Protein AF-A0A522N256-F1 (afdb_monomer_lite)

Foldseek 3Di:
DDDDPVCPPVCVVVVVLVVVVVVCVVVVPPDDDDKDWPDDVSVVVSCVVSPDDDDDKDFQPDDDPNDGIIID

Sequence (72 aa):
MYVAESSRRTGIARTLYASLSHLLAKQRYYRAYAGITLPNEASVALHGAVGFEPVGVYRGVAFKLDRWCDVS

Secondary structure (DSSP, 8-state):
----GGGTTSSHHHHHHHHHHHHHHHTT--------EES-HHHHHHHHHTT------EEEEEEETTEEEEE-

pLDDT: mean 96.24, std 2.04, range [87.62, 98.56]

Radius of gyration: 13.83 Å; chains: 1; 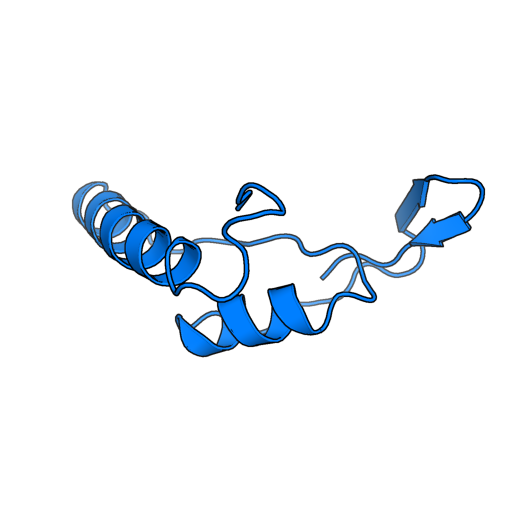bounding box: 26×31×33 Å

Structure (mmCIF, N/CA/C/O backbone):
data_AF-A0A522N256-F1
#
_entry.id   AF-A0A522N256-F1
#
loop_
_atom_site.group_PDB
_atom_site.id
_atom_site.type_symbol
_atom_site.label_atom_id
_atom_site.label_alt_id
_atom_site.label_comp_id
_atom_site.label_asym_id
_atom_site.label_entity_id
_atom_site.label_seq_id
_atom_site.pdbx_PDB_ins_code
_atom_site.Cartn_x
_atom_site.Cartn_y
_atom_site.Cartn_z
_atom_site.occupancy
_atom_site.B_iso_or_equiv
_atom_site.auth_seq_id
_atom_site.auth_comp_id
_atom_site.auth_asym_id
_atom_site.auth_atom_id
_atom_site.pdbx_PDB_model_num
ATOM 1 N N . MET A 1 1 ? -2.648 0.728 -3.582 1.00 89.56 1 MET A N 1
ATOM 2 C CA . MET A 1 1 ? -3.433 1.933 -3.942 1.00 89.56 1 MET A CA 1
ATOM 3 C C . MET A 1 1 ? -3.059 2.378 -5.347 1.00 89.56 1 MET A C 1
ATOM 5 O O . MET A 1 1 ? -1.876 2.352 -5.660 1.00 89.56 1 MET A O 1
ATOM 9 N N . TYR A 1 2 ? -4.027 2.769 -6.179 1.00 93.38 2 TYR A N 1
ATOM 10 C CA . TYR A 1 2 ? -3.773 3.219 -7.551 1.00 93.38 2 TYR A CA 1
ATOM 11 C C . TYR A 1 2 ? -4.029 4.717 -7.689 1.00 93.38 2 TYR A C 1
ATOM 13 O O . TYR A 1 2 ? -4.999 5.240 -7.149 1.00 93.38 2 TYR A O 1
ATOM 21 N N . VAL A 1 3 ? -3.149 5.390 -8.422 1.00 94.06 3 VAL A N 1
ATOM 22 C CA . VAL A 1 3 ? -3.267 6.803 -8.789 1.00 94.06 3 VAL A CA 1
ATOM 23 C C . VAL A 1 3 ? -2.961 6.904 -10.277 1.00 94.06 3 VAL A C 1
ATOM 25 O O . VAL A 1 3 ? -2.030 6.246 -10.757 1.00 94.06 3 VAL A O 1
ATOM 28 N N . ALA A 1 4 ? -3.747 7.710 -10.992 1.00 95.44 4 ALA A N 1
ATOM 29 C CA . ALA A 1 4 ? -3.513 8.002 -12.400 1.00 95.44 4 ALA A CA 1
ATOM 30 C C . ALA A 1 4 ? -2.072 8.486 -12.618 1.00 95.44 4 ALA A C 1
ATOM 32 O O . ALA A 1 4 ? -1.532 9.216 -11.787 1.00 95.44 4 ALA A O 1
ATOM 33 N N . GLU A 1 5 ? -1.454 8.085 -13.731 1.00 92.62 5 GLU A N 1
ATOM 34 C CA . GLU A 1 5 ? -0.059 8.424 -14.053 1.00 92.62 5 GLU A CA 1
ATOM 35 C C . GLU A 1 5 ? 0.197 9.935 -13.951 1.00 92.62 5 GLU A C 1
ATOM 37 O O . GLU A 1 5 ? 1.117 10.369 -13.261 1.00 92.62 5 GLU A O 1
ATOM 42 N N . SER A 1 6 ? -0.701 10.731 -14.539 1.00 95.19 6 SER A N 1
ATOM 43 C CA . SER A 1 6 ? -0.649 12.198 -14.564 1.00 95.19 6 SER A CA 1
ATOM 44 C C . SER A 1 6 ? -0.784 12.860 -13.193 1.00 95.19 6 SER A C 1
ATOM 46 O O . SER A 1 6 ? -0.517 14.050 -13.059 1.00 95.19 6 SER A O 1
ATOM 48 N N . SER A 1 7 ? -1.206 12.121 -12.169 1.00 92.06 7 SER A N 1
ATOM 49 C CA . SER A 1 7 ? -1.429 12.650 -10.823 1.00 92.06 7 SER A CA 1
ATOM 50 C C . SER A 1 7 ? -0.507 12.021 -9.779 1.00 92.06 7 SER A C 1
ATOM 52 O O . SER A 1 7 ? -0.706 12.212 -8.577 1.00 92.06 7 SER A O 1
ATOM 54 N N . ARG A 1 8 ? 0.519 11.270 -10.189 1.00 91.44 8 ARG A N 1
ATOM 55 C CA . ARG A 1 8 ? 1.514 10.726 -9.255 1.00 91.44 8 ARG A CA 1
ATOM 56 C C . ARG A 1 8 ? 2.338 11.841 -8.612 1.00 91.44 8 ARG A C 1
ATOM 58 O O . ARG A 1 8 ? 2.533 12.904 -9.184 1.00 91.44 8 ARG A O 1
ATOM 65 N N . ARG A 1 9 ? 2.832 11.586 -7.394 1.00 87.62 9 ARG A N 1
ATOM 66 C CA . ARG A 1 9 ? 3.661 12.517 -6.593 1.00 87.62 9 ARG A CA 1
ATOM 67 C C . ARG A 1 9 ? 2.994 13.857 -6.232 1.00 87.62 9 ARG A C 1
ATOM 69 O O . ARG A 1 9 ? 3.658 14.734 -5.702 1.00 87.62 9 ARG A O 1
ATOM 76 N N . THR A 1 10 ? 1.681 13.981 -6.420 1.00 93.12 10 THR A N 1
ATOM 77 C CA . THR A 1 10 ? 0.881 15.164 -6.039 1.00 93.12 10 THR A CA 1
ATOM 78 C C . THR A 1 10 ? 0.333 15.104 -4.606 1.00 93.12 10 THR A C 1
ATOM 80 O O . THR A 1 10 ? -0.363 16.008 -4.164 1.00 93.12 10 THR A O 1
ATOM 83 N N . GLY A 1 11 ? 0.598 14.018 -3.872 1.00 92.94 11 GLY A N 1
ATOM 84 C CA . GLY A 1 11 ? 0.070 13.802 -2.520 1.00 92.94 11 GLY A CA 1
ATOM 85 C C . GLY A 1 11 ? -1.291 13.097 -2.456 1.00 92.94 11 GLY A C 1
ATOM 86 O O . GLY A 1 11 ? -1.682 12.682 -1.369 1.00 92.94 11 GLY A O 1
ATOM 87 N N . ILE A 1 12 ? -1.963 12.848 -3.589 1.00 95.75 12 ILE A N 1
ATOM 88 C CA . ILE A 1 12 ? -3.283 12.180 -3.633 1.00 95.75 12 ILE A CA 1
ATOM 89 C C . ILE A 1 12 ? -3.308 10.866 -2.847 1.00 95.75 12 ILE A C 1
ATOM 91 O O . ILE A 1 12 ? -4.217 10.639 -2.053 1.00 95.75 12 ILE A O 1
ATOM 95 N N . ALA A 1 13 ? -2.298 10.009 -3.018 1.00 95.00 13 ALA A N 1
ATOM 96 C CA . ALA A 1 13 ? -2.263 8.727 -2.321 1.00 95.00 13 ALA A CA 1
ATOM 97 C C . ALA A 1 13 ? -2.188 8.886 -0.792 1.00 95.00 13 ALA A C 1
ATOM 99 O O . ALA A 1 13 ? -2.795 8.112 -0.059 1.00 95.00 13 ALA A O 1
ATOM 100 N N . ARG A 1 14 ? -1.492 9.919 -0.298 1.00 94.94 14 ARG A N 1
ATOM 101 C CA . ARG A 1 14 ? -1.427 10.222 1.137 1.00 94.94 14 ARG A CA 1
ATOM 102 C C . ARG A 1 14 ? -2.790 10.677 1.660 1.00 94.94 14 ARG A C 1
ATOM 104 O O . ARG A 1 14 ? -3.210 10.216 2.715 1.00 94.94 14 ARG A O 1
ATOM 111 N N . THR A 1 15 ? -3.495 11.521 0.908 1.00 95.94 15 THR A N 1
ATOM 112 C CA . THR A 1 15 ? -4.858 11.959 1.252 1.00 95.94 15 THR A CA 1
ATOM 113 C C . THR A 1 15 ? -5.827 10.779 1.302 1.00 95.94 15 THR A C 1
ATOM 115 O O . THR A 1 15 ? -6.576 10.638 2.266 1.00 95.94 15 THR A O 1
ATOM 118 N N . LEU A 1 16 ? -5.762 9.885 0.312 1.00 96.69 16 LEU A N 1
ATOM 119 C CA . LEU A 1 16 ? -6.565 8.662 0.294 1.00 96.69 16 LEU A CA 1
ATOM 120 C C . LEU A 1 16 ? -6.258 7.760 1.497 1.00 96.69 16 LEU A C 1
ATOM 122 O O . LEU A 1 16 ? -7.185 7.243 2.119 1.00 96.69 16 LEU A O 1
ATOM 126 N N . TYR A 1 17 ? -4.981 7.604 1.863 1.00 97.25 17 TYR A N 1
ATOM 127 C CA . TYR A 1 17 ? -4.597 6.855 3.060 1.00 97.25 17 TYR A CA 1
ATOM 128 C C . TYR A 1 17 ? -5.144 7.476 4.343 1.00 97.25 17 TYR A C 1
ATOM 130 O O . TYR A 1 17 ? -5.666 6.746 5.178 1.00 97.25 17 TYR A O 1
ATOM 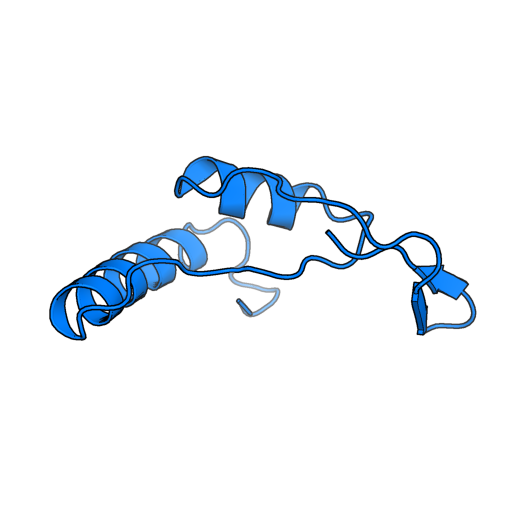138 N N . ALA A 1 18 ? -5.096 8.802 4.490 1.00 96.25 18 ALA A N 1
ATOM 139 C CA . ALA A 1 18 ? -5.646 9.471 5.667 1.00 96.25 18 ALA A CA 1
ATOM 140 C C . ALA A 1 18 ? -7.145 9.168 5.850 1.00 96.25 18 ALA A C 1
ATOM 142 O O . ALA A 1 18 ? -7.582 8.807 6.945 1.00 96.25 18 ALA A O 1
ATOM 143 N N . SER A 1 19 ? -7.930 9.244 4.770 1.00 97.62 19 SER A N 1
ATOM 144 C CA . SER A 1 19 ? -9.354 8.895 4.809 1.00 97.62 19 SER A CA 1
ATOM 145 C C . SER A 1 19 ? -9.584 7.408 5.089 1.00 97.62 19 SER A C 1
ATOM 147 O O . SER A 1 19 ? -10.427 7.066 5.919 1.00 97.62 19 SER A O 1
ATOM 149 N N . LEU A 1 20 ? -8.829 6.523 4.432 1.00 97.44 20 LEU A N 1
ATOM 150 C CA . LEU A 1 20 ? -8.962 5.077 4.605 1.00 97.44 20 LEU A CA 1
ATOM 151 C C . LEU A 1 20 ? -8.635 4.645 6.039 1.00 97.44 20 LEU A C 1
ATOM 153 O O . LEU A 1 20 ? -9.416 3.913 6.642 1.00 97.44 20 LEU A O 1
ATOM 157 N N . SER A 1 21 ? -7.534 5.132 6.613 1.00 95.75 21 SER A N 1
ATOM 158 C CA . SER A 1 21 ? -7.130 4.798 7.983 1.00 95.75 21 SER A CA 1
ATOM 159 C C . SER A 1 21 ? -8.188 5.210 9.008 1.00 95.75 21 SER A C 1
ATOM 161 O O . SER A 1 21 ? -8.501 4.438 9.914 1.00 95.75 21 SER A O 1
ATOM 163 N N . HIS A 1 22 ? -8.813 6.382 8.833 1.00 96.94 22 HIS A N 1
ATOM 164 C CA . HIS A 1 22 ? -9.920 6.822 9.692 1.00 96.94 22 HIS A CA 1
ATOM 165 C C . HIS A 1 22 ? -11.134 5.890 9.609 1.00 96.94 22 HIS A C 1
ATOM 167 O O . HIS A 1 22 ? -11.754 5.569 10.625 1.00 96.94 22 HIS A O 1
ATOM 173 N N . LEU A 1 23 ? -11.476 5.429 8.403 1.00 98.25 23 LEU A N 1
ATOM 174 C CA . LEU A 1 23 ? -12.578 4.487 8.200 1.00 98.25 23 LEU A CA 1
ATOM 175 C C . LEU A 1 23 ? -12.286 3.125 8.835 1.00 98.25 23 LEU A C 1
ATOM 177 O O . LEU A 1 23 ? -13.140 2.599 9.548 1.00 98.25 23 LEU A O 1
ATOM 181 N N . LEU A 1 24 ? -11.081 2.587 8.639 1.00 98.06 24 LEU A N 1
ATOM 182 C CA . LEU A 1 24 ? -10.677 1.302 9.215 1.00 98.06 24 LEU A CA 1
ATOM 183 C C . LEU A 1 24 ? -10.707 1.333 10.749 1.00 98.06 24 LEU A C 1
ATOM 185 O O . LEU A 1 24 ? -11.215 0.397 11.371 1.00 98.06 24 LEU A O 1
ATOM 189 N N . ALA A 1 25 ? -10.256 2.435 11.358 1.00 96.88 25 ALA A N 1
ATOM 190 C CA . ALA A 1 25 ? -10.324 2.629 12.805 1.00 96.88 25 ALA A CA 1
ATOM 191 C C . ALA A 1 25 ? -11.775 2.635 13.318 1.00 96.88 25 ALA A C 1
ATOM 193 O O . ALA A 1 25 ? -12.099 1.950 14.291 1.00 96.88 25 ALA A O 1
ATOM 194 N N . LYS A 1 26 ? -12.682 3.348 12.632 1.00 98.38 26 LYS A N 1
ATOM 195 C CA . LYS A 1 26 ? -14.120 3.349 12.964 1.00 98.38 26 LYS A CA 1
ATOM 196 C C . LYS A 1 26 ? -14.754 1.964 12.845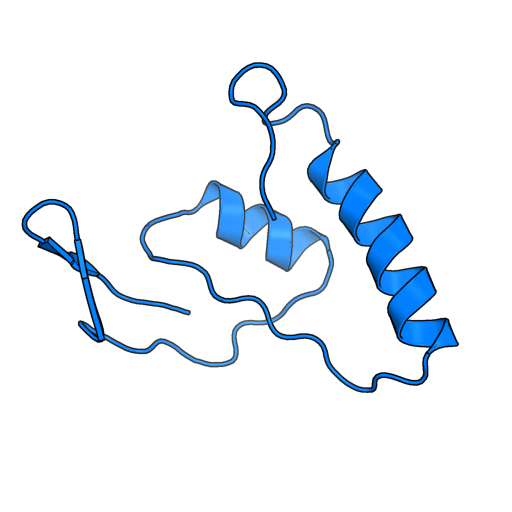 1.00 98.38 26 LYS A C 1
ATOM 198 O O . LYS A 1 26 ? -15.619 1.619 13.646 1.00 98.38 26 LYS A O 1
ATOM 203 N N . GLN A 1 27 ? -14.305 1.177 11.874 1.00 98.56 27 GLN A N 1
ATOM 204 C CA . GLN A 1 27 ? -14.756 -0.195 11.634 1.00 98.56 27 GLN A CA 1
ATOM 205 C C . GLN A 1 27 ? -14.102 -1.225 12.567 1.00 98.56 27 GLN A C 1
ATOM 207 O O . GLN A 1 27 ? -14.405 -2.409 12.462 1.00 98.56 27 GLN A O 1
ATOM 212 N N . ARG A 1 28 ? -13.254 -0.790 13.513 1.00 97.94 28 ARG A N 1
ATOM 213 C CA . ARG A 1 28 ? -12.586 -1.647 14.508 1.00 97.94 28 ARG A CA 1
ATOM 214 C C . ARG A 1 28 ? -11.612 -2.666 13.902 1.00 97.94 28 ARG A C 1
ATOM 216 O O . ARG A 1 28 ? -11.327 -3.684 14.529 1.00 97.94 28 ARG A O 1
ATOM 223 N N . TYR A 1 29 ? -11.053 -2.386 12.723 1.00 98.19 29 TYR A N 1
ATOM 224 C CA . TYR A 1 29 ? -9.934 -3.177 12.212 1.00 98.19 29 TYR A CA 1
ATOM 225 C C . TYR A 1 29 ? -8.684 -2.942 13.061 1.00 98.19 29 TYR A C 1
ATOM 227 O O . TYR A 1 29 ? -8.344 -1.806 13.383 1.00 98.19 29 TYR A O 1
ATOM 235 N N . TYR A 1 30 ? -7.988 -4.028 13.399 1.00 96.44 30 TYR A N 1
ATOM 236 C CA . TYR A 1 30 ? -6.775 -3.967 14.215 1.00 96.44 30 TYR A CA 1
ATOM 237 C C . TYR A 1 30 ? -5.502 -3.779 13.379 1.00 96.44 30 TYR A C 1
ATOM 239 O O . TYR A 1 30 ? -4.573 -3.103 13.809 1.00 96.44 30 TYR A O 1
ATOM 247 N N . ARG A 1 31 ? -5.444 -4.376 12.180 1.00 96.62 31 ARG A N 1
ATOM 248 C CA . ARG A 1 31 ? -4.281 -4.321 11.282 1.00 96.62 31 ARG A CA 1
ATOM 249 C C . ARG A 1 31 ? -4.718 -4.171 9.834 1.00 96.62 31 ARG A C 1
ATOM 251 O O . ARG A 1 31 ? -5.714 -4.761 9.421 1.00 96.62 31 ARG A O 1
ATOM 258 N N . ALA A 1 32 ? -3.928 -3.424 9.075 1.00 97.12 32 ALA A N 1
ATOM 259 C CA . ALA A 1 32 ? -4.014 -3.341 7.627 1.00 97.12 32 ALA A CA 1
ATOM 260 C C . ALA A 1 32 ? -2.694 -3.829 7.031 1.00 97.12 32 ALA A C 1
ATOM 262 O O . ALA A 1 32 ? -1.624 -3.544 7.565 1.00 97.12 32 ALA A O 1
ATOM 263 N N . TYR A 1 33 ? -2.781 -4.547 5.918 1.00 97.25 33 TYR A N 1
ATOM 264 C CA . TYR A 1 33 ? -1.628 -5.069 5.197 1.00 97.25 33 TYR A CA 1
ATOM 265 C C . TYR A 1 33 ? -1.669 -4.547 3.766 1.00 97.25 33 TYR A C 1
ATOM 267 O O . TYR A 1 33 ? -2.741 -4.458 3.163 1.00 97.25 33 TYR A O 1
ATOM 275 N N . ALA A 1 34 ? -0.506 -4.197 3.228 1.00 97.31 34 ALA A N 1
ATOM 276 C CA . ALA A 1 34 ? -0.364 -3.719 1.865 1.00 97.31 34 ALA A CA 1
ATOM 277 C C . ALA A 1 34 ? 0.696 -4.554 1.151 1.00 97.31 34 ALA A C 1
ATOM 279 O O . ALA A 1 34 ? 1.847 -4.555 1.566 1.00 97.31 34 ALA A O 1
ATOM 280 N N . GLY A 1 35 ? 0.289 -5.244 0.086 1.00 97.50 35 GLY A N 1
ATOM 281 C CA . GLY A 1 35 ? 1.206 -5.975 -0.782 1.00 97.50 35 GLY A CA 1
ATOM 282 C C . GLY A 1 35 ? 1.830 -5.053 -1.827 1.00 97.50 35 GLY A C 1
ATOM 283 O O . GLY A 1 35 ? 1.11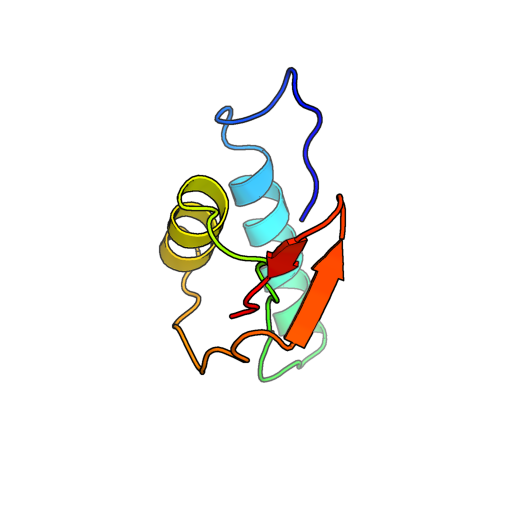5 -4.307 -2.508 1.00 97.50 35 GLY A O 1
ATOM 284 N N . ILE A 1 36 ? 3.149 -5.118 -1.983 1.00 97.75 36 ILE A N 1
ATOM 285 C CA . ILE A 1 36 ? 3.912 -4.338 -2.959 1.00 97.75 36 ILE A CA 1
ATOM 286 C C . ILE A 1 36 ? 4.748 -5.296 -3.807 1.00 97.75 36 ILE A C 1
ATOM 288 O O . ILE A 1 36 ? 5.637 -5.972 -3.303 1.00 97.75 36 ILE A O 1
ATOM 292 N N . THR A 1 37 ? 4.500 -5.334 -5.119 1.00 97.56 37 THR A N 1
ATOM 293 C CA . THR A 1 37 ? 5.412 -6.002 -6.059 1.00 97.56 37 THR A CA 1
ATOM 294 C C . THR A 1 37 ? 6.717 -5.217 -6.145 1.00 97.56 37 THR A C 1
ATOM 296 O O . THR A 1 37 ? 6.684 -4.009 -6.398 1.00 97.56 37 THR A O 1
ATOM 299 N N . LEU A 1 38 ? 7.846 -5.898 -5.965 1.00 96.81 38 LEU A N 1
ATOM 300 C CA . LEU A 1 38 ? 9.178 -5.301 -5.988 1.00 96.81 38 LEU A CA 1
ATOM 301 C C . LEU A 1 38 ? 9.885 -5.531 -7.340 1.00 96.81 38 LEU A C 1
ATOM 303 O O . LEU A 1 38 ? 9.619 -6.539 -8.002 1.00 96.81 38 LEU A O 1
ATOM 307 N N . PRO A 1 39 ? 10.793 -4.621 -7.750 1.00 95.50 39 PRO A N 1
ATOM 308 C CA . PRO A 1 39 ? 11.141 -3.351 -7.096 1.00 95.50 39 PRO A CA 1
ATOM 309 C C . PRO A 1 39 ? 10.074 -2.262 -7.316 1.00 95.50 39 PRO A C 1
ATOM 311 O O . PRO A 1 39 ? 9.485 -2.163 -8.393 1.00 95.50 39 PRO A O 1
ATOM 314 N N . ASN A 1 40 ? 9.805 -1.455 -6.281 1.00 95.50 40 ASN A N 1
ATOM 315 C CA . ASN A 1 40 ? 8.905 -0.297 -6.358 1.00 95.50 40 ASN A CA 1
ATOM 316 C C . ASN A 1 40 ? 9.160 0.693 -5.205 1.00 95.50 40 ASN A C 1
ATOM 318 O O . ASN A 1 40 ? 8.386 0.782 -4.246 1.00 95.50 40 ASN A O 1
ATOM 322 N N . GLU A 1 41 ? 10.250 1.450 -5.296 1.00 96.00 41 GLU A N 1
ATOM 323 C CA . GLU A 1 41 ? 10.721 2.374 -4.255 1.00 96.00 41 GLU A CA 1
ATOM 324 C C . GLU A 1 41 ? 9.688 3.461 -3.943 1.00 96.00 41 GLU A C 1
ATOM 326 O O . GLU A 1 41 ? 9.505 3.836 -2.786 1.00 96.00 41 GLU A O 1
ATOM 331 N N . ALA A 1 42 ? 8.963 3.940 -4.960 1.00 93.75 42 ALA A N 1
ATOM 332 C CA . ALA A 1 42 ? 7.926 4.952 -4.784 1.00 93.75 42 ALA A CA 1
ATOM 333 C C . ALA A 1 42 ? 6.767 4.435 -3.916 1.00 93.75 42 ALA A C 1
ATOM 335 O O . ALA A 1 42 ? 6.287 5.150 -3.033 1.00 93.75 42 ALA A O 1
ATOM 336 N N . SER A 1 43 ? 6.325 3.193 -4.145 1.00 95.50 43 SER A N 1
ATOM 337 C CA . SER A 1 43 ? 5.296 2.563 -3.316 1.00 95.50 43 SER A CA 1
ATOM 338 C C . SER A 1 43 ? 5.823 2.285 -1.912 1.00 95.50 43 SER A C 1
ATOM 340 O O . SER A 1 43 ? 5.136 2.614 -0.947 1.00 95.50 43 SER A O 1
ATOM 342 N N . VAL A 1 44 ? 7.037 1.743 -1.773 1.00 97.19 44 VAL A N 1
ATOM 343 C CA . VAL A 1 44 ? 7.648 1.468 -0.459 1.00 97.19 44 VAL A CA 1
ATOM 344 C C . VAL A 1 44 ? 7.750 2.750 0.375 1.00 97.19 44 VAL A C 1
ATOM 346 O O . VAL A 1 44 ? 7.274 2.783 1.510 1.00 97.19 44 VAL A O 1
ATOM 349 N N . ALA A 1 45 ? 8.266 3.836 -0.207 1.00 95.38 45 ALA A N 1
ATOM 350 C CA . ALA A 1 45 ? 8.383 5.126 0.470 1.00 95.38 45 ALA A CA 1
ATOM 351 C C . ALA A 1 45 ? 7.018 5.710 0.865 1.00 95.38 45 ALA A C 1
ATOM 353 O O . ALA A 1 45 ? 6.875 6.260 1.955 1.00 95.38 45 ALA A O 1
ATOM 354 N N . LEU A 1 46 ? 5.998 5.577 0.009 1.00 96.00 46 LEU A N 1
ATOM 355 C CA . LEU A 1 46 ? 4.641 6.019 0.330 1.00 96.00 46 LEU A CA 1
ATOM 356 C C . LEU A 1 46 ? 4.060 5.257 1.528 1.00 96.00 46 LEU A C 1
ATOM 358 O O . LEU A 1 46 ? 3.517 5.896 2.426 1.00 96.00 46 LEU A O 1
ATOM 362 N N . HIS A 1 47 ? 4.150 3.923 1.533 1.00 97.31 47 HIS A N 1
ATOM 363 C CA . HIS A 1 47 ? 3.595 3.097 2.610 1.00 97.31 47 HIS A CA 1
ATOM 364 C C . HIS A 1 47 ? 4.325 3.359 3.934 1.00 97.31 47 HIS A C 1
ATOM 366 O O . HIS A 1 47 ? 3.669 3.583 4.951 1.00 97.31 47 HIS A O 1
ATOM 372 N N . GLY A 1 48 ? 5.659 3.453 3.906 1.00 96.88 48 GLY A N 1
ATOM 373 C CA . GLY A 1 48 ? 6.445 3.846 5.078 1.00 96.88 48 GLY A CA 1
ATOM 374 C C . GLY A 1 48 ? 6.064 5.236 5.601 1.00 96.88 48 GLY A C 1
ATOM 375 O O . GLY A 1 48 ? 5.845 5.417 6.795 1.00 96.88 48 GLY A O 1
ATOM 376 N N . ALA A 1 49 ? 5.871 6.214 4.709 1.00 96.00 49 ALA A N 1
ATOM 377 C CA . ALA A 1 49 ? 5.484 7.575 5.092 1.00 96.00 49 ALA A CA 1
ATOM 378 C C . ALA A 1 49 ? 4.082 7.686 5.721 1.00 96.00 49 ALA A C 1
ATOM 380 O O . ALA A 1 49 ? 3.777 8.720 6.314 1.00 96.00 49 ALA A O 1
ATOM 381 N N . VAL A 1 50 ? 3.221 6.672 5.574 1.00 95.88 50 VAL A N 1
ATOM 382 C CA . VAL A 1 50 ? 1.893 6.619 6.215 1.00 95.88 50 VAL A CA 1
ATOM 383 C C . VAL A 1 50 ? 1.829 5.615 7.373 1.00 95.88 50 VAL A C 1
ATOM 385 O O . VAL A 1 50 ? 0.740 5.327 7.864 1.00 95.88 50 VAL A O 1
ATOM 388 N N . GLY A 1 51 ? 2.984 5.122 7.835 1.00 96.62 51 GLY A N 1
ATOM 389 C CA . GLY A 1 51 ? 3.112 4.324 9.057 1.00 96.62 51 GLY A CA 1
ATOM 390 C C . GLY A 1 51 ? 3.049 2.807 8.871 1.00 96.62 51 GLY A C 1
ATOM 391 O O . GLY A 1 51 ? 2.883 2.099 9.858 1.00 96.62 51 GLY A O 1
ATOM 392 N N . PHE A 1 52 ? 3.160 2.288 7.642 1.00 97.75 52 PHE A N 1
ATOM 393 C CA . PHE A 1 52 ? 3.346 0.846 7.442 1.00 97.75 52 PHE A CA 1
ATOM 394 C C . PHE A 1 52 ? 4.792 0.444 7.728 1.00 97.75 52 PHE A C 1
ATOM 396 O O . PHE A 1 52 ? 5.732 1.157 7.376 1.00 97.75 52 PHE A O 1
ATOM 403 N N . GLU A 1 53 ? 4.951 -0.756 8.275 1.00 97.94 53 GLU A N 1
ATOM 404 C CA . GLU A 1 53 ? 6.242 -1.383 8.536 1.00 97.94 53 GLU A CA 1
ATOM 405 C C . GLU A 1 53 ? 6.383 -2.671 7.707 1.00 97.94 53 GLU A C 1
ATOM 407 O O . GLU A 1 53 ? 5.383 -3.362 7.478 1.00 97.94 53 GLU A O 1
ATOM 412 N N . PRO A 1 54 ? 7.596 -3.021 7.239 1.00 97.12 54 PRO A N 1
ATOM 413 C CA . PRO A 1 54 ? 7.824 -4.281 6.540 1.00 97.12 54 PRO A CA 1
ATOM 414 C C . PRO A 1 54 ? 7.559 -5.482 7.453 1.00 97.12 54 PRO A C 1
ATOM 416 O O . PRO A 1 54 ? 8.106 -5.564 8.550 1.00 97.12 54 PRO A O 1
ATOM 419 N N . VAL A 1 55 ? 6.767 -6.444 6.973 1.00 97.81 55 VAL A N 1
ATOM 420 C CA . VAL A 1 55 ? 6.457 -7.683 7.716 1.00 97.81 55 VAL A CA 1
ATOM 421 C C . VAL A 1 55 ? 7.062 -8.941 7.087 1.00 97.81 55 VAL A C 1
ATOM 423 O O . VAL A 1 55 ? 7.145 -9.974 7.744 1.00 97.81 55 VAL A O 1
ATOM 426 N N . GLY A 1 56 ? 7.503 -8.871 5.829 1.00 97.88 56 GLY A N 1
ATOM 427 C CA . GLY A 1 56 ? 8.122 -9.986 5.119 1.00 97.88 56 GLY A CA 1
ATOM 428 C C . GLY A 1 56 ? 8.286 -9.707 3.628 1.00 97.88 56 GLY A C 1
ATOM 429 O O . GLY A 1 56 ? 7.834 -8.683 3.129 1.00 97.88 56 GLY A O 1
ATOM 430 N N . VAL A 1 57 ? 8.957 -10.624 2.928 1.00 98.25 57 VAL A N 1
ATOM 431 C CA . VAL A 1 57 ? 9.038 -10.638 1.462 1.00 98.25 57 VAL A CA 1
ATOM 432 C C . VAL A 1 57 ? 8.870 -12.072 0.978 1.00 98.25 57 VAL A C 1
ATOM 434 O O . VAL A 1 57 ? 9.662 -12.951 1.325 1.00 98.25 57 VAL A O 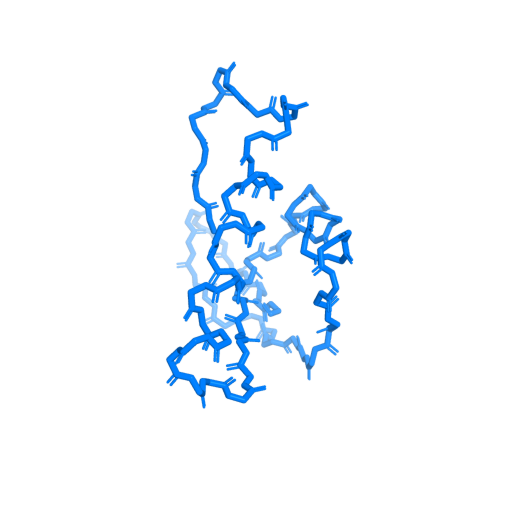1
ATOM 437 N N . TYR A 1 58 ? 7.865 -12.298 0.142 1.00 98.25 58 TYR A N 1
ATOM 438 C CA . TYR A 1 58 ? 7.701 -13.517 -0.635 1.00 98.25 58 TYR A CA 1
ATOM 439 C C . TYR A 1 58 ? 8.584 -13.426 -1.882 1.00 98.25 58 TYR A C 1
ATOM 441 O O . TYR A 1 58 ? 8.303 -12.653 -2.800 1.00 98.25 58 TYR A O 1
ATOM 449 N N . ARG A 1 59 ? 9.674 -14.195 -1.899 1.00 98.00 59 ARG A N 1
ATOM 450 C CA . ARG A 1 59 ? 10.663 -14.169 -2.986 1.00 98.00 59 ARG A CA 1
ATOM 451 C C . ARG A 1 59 ? 10.222 -15.036 -4.163 1.00 98.00 59 ARG A C 1
ATOM 453 O O . ARG A 1 59 ? 9.814 -16.175 -3.949 1.00 98.00 59 ARG A O 1
ATOM 460 N N . GLY A 1 60 ? 10.325 -14.509 -5.383 1.00 97.12 60 GLY A N 1
ATOM 461 C CA . GLY A 1 60 ? 10.020 -15.221 -6.629 1.00 97.12 60 GLY A CA 1
ATOM 462 C C . GLY A 1 60 ? 8.592 -15.769 -6.704 1.00 97.12 60 GLY A C 1
ATOM 463 O O . GLY A 1 60 ? 8.371 -16.819 -7.294 1.00 97.12 60 GLY A O 1
ATOM 464 N N . VAL A 1 61 ? 7.627 -15.097 -6.072 1.00 97.56 61 VAL A N 1
ATOM 465 C CA . VAL A 1 61 ? 6.282 -15.651 -5.833 1.00 97.56 61 VAL A CA 1
ATOM 466 C C . VAL A 1 61 ? 5.313 -15.445 -7.001 1.00 97.56 61 VAL A C 1
ATOM 468 O O . VAL A 1 61 ? 4.309 -16.146 -7.102 1.00 97.56 61 VAL A O 1
ATOM 471 N N . ALA A 1 62 ? 5.583 -14.485 -7.888 1.00 95.62 62 ALA A N 1
ATOM 472 C CA . ALA A 1 62 ? 4.683 -14.140 -8.987 1.00 95.62 62 ALA A CA 1
ATOM 473 C C . ALA A 1 62 ? 5.429 -14.044 -10.321 1.00 95.62 62 ALA A C 1
ATOM 475 O O . ALA A 1 62 ? 6.519 -13.484 -10.370 1.00 95.62 62 ALA A O 1
ATOM 476 N N . PHE A 1 63 ? 4.821 -14.516 -11.413 1.00 97.06 63 PHE A N 1
ATOM 477 C CA . PHE A 1 63 ? 5.345 -14.352 -12.771 1.00 97.06 63 PHE A CA 1
ATOM 478 C C . PHE A 1 63 ? 4.489 -13.359 -13.564 1.00 97.06 63 PHE A C 1
ATOM 480 O O . PHE A 1 63 ? 3.271 -13.518 -13.662 1.00 97.06 63 PHE A O 1
ATOM 487 N N . LYS A 1 64 ? 5.107 -12.306 -14.107 1.00 95.75 64 LYS A N 1
ATOM 488 C CA . LYS A 1 64 ? 4.421 -11.258 -14.877 1.00 95.75 64 LYS A CA 1
ATOM 489 C C . LYS A 1 64 ? 5.403 -10.530 -15.791 1.00 95.75 64 LYS A C 1
ATOM 491 O O . LYS A 1 64 ? 6.478 -10.16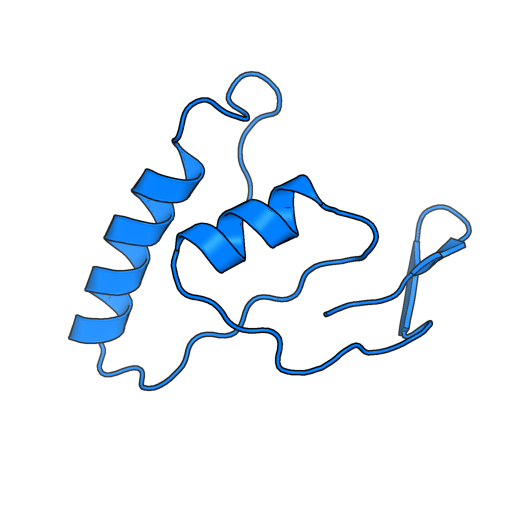4 -15.336 1.00 95.75 64 LYS A O 1
ATOM 496 N N . LEU A 1 65 ? 4.996 -10.229 -17.032 1.00 95.69 65 LEU A N 1
ATOM 497 C CA . LEU A 1 65 ? 5.836 -9.547 -18.038 1.00 95.69 65 LEU A CA 1
ATOM 498 C C . LEU A 1 65 ? 7.187 -10.262 -18.234 1.00 95.69 65 LEU A C 1
ATOM 500 O O . LEU A 1 65 ? 8.241 -9.640 -18.118 1.00 95.69 65 LEU A O 1
ATOM 504 N N . ASP A 1 66 ? 7.118 -11.580 -18.441 1.00 97.31 66 ASP A N 1
ATOM 505 C CA . ASP A 1 66 ? 8.255 -12.485 -18.659 1.00 97.31 66 ASP A CA 1
ATOM 506 C C . ASP A 1 66 ? 9.342 -12.457 -17.575 1.00 97.31 66 ASP A C 1
ATOM 508 O O . ASP A 1 66 ? 10.510 -12.756 -17.822 1.00 97.31 66 ASP A O 1
ATOM 512 N N . ARG A 1 67 ? 8.956 -12.124 -16.338 1.00 96.94 67 ARG A N 1
ATOM 513 C CA . ARG A 1 67 ? 9.847 -12.148 -15.176 1.00 96.94 67 ARG A CA 1
ATOM 514 C C . ARG A 1 67 ? 9.158 -12.660 -13.918 1.00 96.94 67 ARG A C 1
ATOM 516 O O . ARG A 1 67 ? 7.972 -12.414 -13.690 1.00 96.94 67 ARG A O 1
ATOM 523 N N . TRP A 1 68 ? 9.941 -13.311 -13.064 1.00 97.88 68 TRP A N 1
ATOM 524 C CA . TRP A 1 68 ? 9.567 -13.563 -11.675 1.00 97.88 68 TRP A CA 1
ATOM 525 C C . TRP A 1 68 ? 9.727 -12.285 -10.847 1.00 97.88 68 TRP A C 1
ATOM 527 O O . TRP A 1 68 ? 10.650 -11.503 -11.073 1.00 97.88 68 TRP A O 1
ATOM 537 N N . CYS A 1 69 ? 8.812 -12.063 -9.910 1.00 97.56 69 CYS A N 1
ATOM 538 C CA . CYS A 1 69 ? 8.750 -10.884 -9.058 1.00 97.56 69 CYS A CA 1
ATOM 539 C C . CYS A 1 69 ? 8.630 -11.287 -7.585 1.00 97.56 69 CYS A C 1
ATOM 541 O O . CYS A 1 69 ? 7.923 -12.240 -7.240 1.00 97.56 69 CYS A O 1
ATOM 543 N N . ASP A 1 70 ? 9.257 -10.487 -6.730 1.00 98.25 70 ASP A N 1
ATOM 544 C CA . ASP A 1 70 ? 9.076 -10.534 -5.283 1.00 98.25 70 ASP A CA 1
ATOM 545 C C . ASP A 1 70 ? 7.849 -9.707 -4.874 1.00 98.25 70 ASP A C 1
ATOM 547 O O . ASP A 1 70 ? 7.456 -8.756 -5.565 1.00 98.25 70 ASP A O 1
ATOM 551 N N . VAL A 1 71 ? 7.253 -10.042 -3.730 1.00 97.94 71 VAL A N 1
ATOM 552 C CA . VAL A 1 71 ? 6.159 -9.272 -3.121 1.00 97.94 71 VAL A CA 1
ATOM 553 C C . VAL A 1 71 ? 6.433 -9.087 -1.634 1.00 97.94 71 VAL A C 1
ATOM 555 O O . VAL A 1 71 ? 6.597 -10.077 -0.924 1.00 97.94 71 VAL A O 1
ATOM 558 N N . SER A 1 72 ? 6.472 -7.840 -1.165 1.00 96.25 72 SER A N 1
ATOM 559 C CA . SER A 1 72 ? 6.492 -7.501 0.269 1.00 96.25 72 SER A CA 1
ATOM 560 C C . SER A 1 72 ? 5.098 -7.239 0.806 1.00 96.25 72 SER A C 1
ATOM 562 O O . SER A 1 72 ? 4.353 -6.563 0.058 1.00 96.25 72 SER A O 1
#